Protein AF-A0A9D4C6H5-F1 (afdb_monomer_lite)

Secondary structure (DSSP, 8-state):
-----PPP---TTTTTPPB-HHHHHT--TT---TT---B----STTHHHHHHHHHHHS-STTHHHHHHHHHHHHHHTHHHHT-HHHHGGG-SS---HHHHHHTTSTTPPTT----HHHHHHH-

Organism: Dreissena polymorpha (NCBI:txid45954)

pLDDT: mean 80.06, std 12.93, range [31.58, 95.31]

Radius of gyration: 19.27 Å; chains: 1; bounding box: 39×39×51 Å

Structure (mmCIF, N/CA/C/O backbone):
data_AF-A0A9D4C6H5-F1
#
_entry.id   AF-A0A9D4C6H5-F1
#
loop_
_atom_site.group_PDB
_atom_site.id
_atom_site.type_symbol
_atom_site.label_atom_id
_atom_site.label_alt_id
_atom_site.label_comp_id
_atom_site.label_asym_id
_atom_site.label_entity_id
_atom_site.label_seq_id
_atom_site.pdbx_PDB_ins_code
_atom_site.Cartn_x
_atom_site.Cartn_y
_atom_site.Cartn_z
_atom_site.occupancy
_atom_site.B_iso_or_equiv
_atom_site.auth_seq_id
_atom_site.auth_comp_id
_atom_site.auth_asym_id
_atom_site.auth_atom_id
_atom_site.pdbx_PDB_model_num
ATOM 1 N N . MET A 1 1 ? -5.235 24.277 -0.408 1.00 34.41 1 MET A N 1
ATOM 2 C CA . MET A 1 1 ? -4.244 24.311 -1.506 1.00 34.41 1 MET A CA 1
ATOM 3 C C . MET A 1 1 ? -4.117 22.894 -2.052 1.00 34.41 1 MET A C 1
ATOM 5 O O . MET A 1 1 ? -3.433 22.079 -1.457 1.00 34.41 1 MET A O 1
ATOM 9 N N . THR A 1 2 ? -4.880 22.542 -3.086 1.00 31.58 2 THR A N 1
ATOM 10 C CA . THR A 1 2 ? -4.859 21.199 -3.687 1.00 31.58 2 THR A CA 1
ATOM 11 C C . THR A 1 2 ? -3.846 21.191 -4.823 1.00 31.58 2 THR A C 1
ATOM 13 O O . THR A 1 2 ? -4.102 21.711 -5.906 1.00 31.58 2 THR A O 1
ATOM 16 N N . CYS A 1 3 ? -2.664 20.636 -4.562 1.00 32.25 3 CYS A N 1
ATOM 17 C CA . CYS A 1 3 ? -1.673 20.399 -5.602 1.00 32.25 3 CYS A CA 1
ATOM 18 C C . CYS A 1 3 ? -2.167 19.218 -6.451 1.00 32.25 3 CYS A C 1
ATOM 20 O O . CYS A 1 3 ? -1.985 18.062 -6.081 1.00 32.25 3 CYS A O 1
ATOM 22 N N . ARG A 1 4 ? -2.875 19.496 -7.553 1.00 37.03 4 ARG A N 1
ATOM 23 C CA . ARG A 1 4 ? -3.201 18.483 -8.567 1.00 37.03 4 ARG A CA 1
ATOM 24 C C . ARG A 1 4 ? -1.966 18.266 -9.436 1.00 37.03 4 ARG A C 1
ATOM 26 O O . ARG A 1 4 ? -1.894 18.767 -10.553 1.00 37.03 4 ARG A O 1
ATOM 33 N N . VAL A 1 5 ? -0.981 17.563 -8.890 1.00 42.12 5 VAL A N 1
ATOM 34 C CA . VAL A 1 5 ? 0.087 16.979 -9.703 1.00 42.12 5 VAL A CA 1
ATOM 35 C C . VAL A 1 5 ? -0.565 15.808 -10.430 1.00 42.12 5 VAL A C 1
ATOM 37 O O . VAL A 1 5 ? -1.028 14.871 -9.780 1.00 42.12 5 VAL A O 1
ATOM 40 N N . LYS A 1 6 ? -0.703 15.894 -11.758 1.00 46.03 6 LYS A N 1
ATOM 41 C CA . LYS A 1 6 ? -0.958 14.683 -12.542 1.00 46.03 6 LYS A CA 1
ATOM 42 C C . LYS A 1 6 ? 0.245 13.769 -12.288 1.00 46.03 6 LYS A C 1
ATOM 44 O O . LYS A 1 6 ? 1.356 14.280 -12.422 1.00 46.03 6 LYS A O 1
ATOM 49 N N . PRO A 1 7 ? 0.066 12.506 -11.861 1.00 54.22 7 PRO A N 1
ATOM 50 C CA . PRO A 1 7 ? 1.190 11.581 -11.847 1.00 54.22 7 PRO A CA 1
ATOM 51 C C . PRO A 1 7 ? 1.791 11.582 -13.255 1.00 54.22 7 PRO A C 1
ATOM 53 O O . PRO A 1 7 ? 1.040 11.557 -14.234 1.00 54.22 7 PRO A O 1
ATOM 56 N N . ASP A 1 8 ? 3.112 11.733 -13.344 1.00 61.12 8 ASP A N 1
ATOM 57 C CA . ASP A 1 8 ? 3.818 11.644 -14.620 1.00 61.12 8 ASP A CA 1
ATOM 58 C C . ASP A 1 8 ? 3.444 10.306 -15.283 1.00 61.12 8 ASP A C 1
ATOM 60 O O . ASP A 1 8 ? 3.265 9.300 -14.589 1.00 61.12 8 ASP A O 1
ATOM 64 N N . GLU A 1 9 ? 3.266 10.290 -16.606 1.00 70.00 9 GLU A N 1
ATOM 65 C CA . GLU A 1 9 ? 3.006 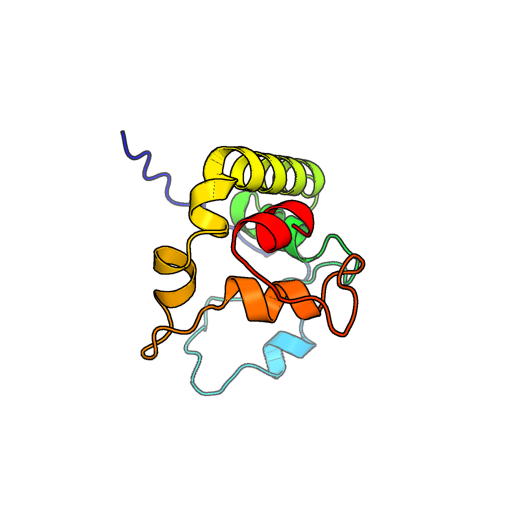9.041 -17.328 1.00 70.00 9 GLU A CA 1
ATOM 66 C C . GLU A 1 9 ? 4.194 8.094 -17.115 1.00 70.00 9 GLU A C 1
ATOM 68 O O . GLU A 1 9 ? 5.321 8.389 -17.509 1.00 70.00 9 GLU A O 1
ATOM 73 N N . ILE A 1 10 ? 3.951 6.966 -16.443 1.00 76.06 10 ILE A N 1
ATOM 74 C CA . ILE A 1 10 ? 4.973 5.946 -16.200 1.00 76.06 10 ILE A CA 1
ATOM 75 C C . ILE A 1 10 ? 4.976 4.991 -17.381 1.00 76.06 10 ILE A C 1
ATOM 77 O O . ILE A 1 10 ? 4.002 4.278 -17.626 1.00 76.06 10 ILE A O 1
ATOM 81 N N . SER A 1 11 ? 6.099 4.947 -18.087 1.00 80.44 11 SER A N 1
ATOM 82 C CA . SER A 1 11 ? 6.300 4.020 -19.189 1.00 80.44 11 SER A CA 1
ATOM 83 C C . SER A 1 11 ? 7.030 2.775 -18.691 1.00 80.44 11 SER A C 1
ATOM 85 O O . SER A 1 11 ? 8.191 2.847 -18.295 1.00 80.44 11 SER A O 1
ATOM 87 N N . VAL A 1 12 ? 6.419 1.603 -18.865 1.00 78.19 12 VAL A N 1
ATOM 88 C CA . VAL A 1 12 ? 7.052 0.297 -18.599 1.00 78.19 12 VAL A CA 1
ATOM 89 C C . VAL A 1 12 ? 8.430 0.177 -19.264 1.00 78.19 12 VAL A C 1
ATOM 91 O O . VAL A 1 12 ? 9.389 -0.249 -18.624 1.00 78.19 12 VAL A O 1
ATOM 94 N N . TYR A 1 13 ? 8.545 0.610 -20.525 1.00 79.25 13 TYR A N 1
ATOM 95 C CA . TYR A 1 13 ? 9.782 0.515 -21.303 1.00 79.25 13 TYR A CA 1
ATOM 96 C C . TYR A 1 13 ? 10.880 1.450 -20.773 1.00 79.25 13 TYR A C 1
ATOM 98 O O . TYR A 1 13 ? 11.952 0.992 -20.382 1.00 79.25 13 TYR A O 1
ATOM 106 N N . GLU A 1 14 ? 10.610 2.758 -20.724 1.00 81.69 14 GLU A N 1
ATOM 107 C CA . GLU A 1 14 ? 11.551 3.769 -20.214 1.00 81.69 14 GLU A CA 1
ATOM 108 C C . GLU A 1 14 ? 12.010 3.494 -18.776 1.00 81.69 14 GLU A C 1
ATOM 110 O O . GLU A 1 14 ? 13.194 3.628 -18.462 1.00 81.69 14 GLU A O 1
ATOM 115 N N . ASN A 1 15 ? 11.091 3.049 -17.916 1.00 83.62 15 ASN A N 1
ATOM 116 C CA . ASN A 1 15 ? 11.374 2.731 -16.522 1.00 83.62 15 ASN A CA 1
ATOM 117 C C . ASN A 1 15 ? 11.963 1.326 -16.316 1.00 83.62 15 ASN A C 1
ATOM 119 O O . ASN A 1 15 ? 12.314 0.988 -15.186 1.00 83.62 15 ASN A O 1
ATOM 123 N N . LYS A 1 16 ? 12.111 0.528 -17.384 1.00 85.75 16 LYS A N 1
ATOM 124 C CA . LYS A 1 16 ? 12.643 -0.846 -17.351 1.00 85.75 16 LYS A CA 1
ATOM 125 C C . LYS A 1 16 ? 11.913 -1.732 -16.337 1.00 85.75 16 LYS A C 1
ATOM 127 O O . LYS A 1 16 ? 12.540 -2.459 -15.568 1.00 85.75 16 LYS A O 1
ATOM 132 N N . LEU A 1 17 ? 10.591 -1.614 -16.309 1.00 87.19 17 LEU A N 1
ATOM 133 C CA . LEU A 1 17 ? 9.733 -2.407 -15.439 1.00 87.19 17 LEU A CA 1
ATOM 134 C C . LEU A 1 17 ? 9.469 -3.774 -16.076 1.00 87.19 17 LEU A C 1
ATOM 136 O O . LEU A 1 17 ? 9.331 -3.890 -17.294 1.00 87.19 17 LEU A O 1
ATOM 140 N N . GLU A 1 18 ? 9.402 -4.802 -15.240 1.00 89.62 18 GLU A N 1
ATOM 141 C CA . GLU A 1 18 ? 9.098 -6.170 -15.658 1.00 89.62 18 GLU A CA 1
ATOM 142 C C . GLU A 1 18 ? 7.578 -6.345 -15.705 1.00 89.62 18 GLU A C 1
ATOM 144 O O . GLU A 1 18 ? 6.882 -5.975 -14.761 1.00 89.62 18 GLU A O 1
ATOM 149 N N . ILE A 1 19 ? 7.058 -6.849 -16.826 1.00 88.94 19 ILE A N 1
ATOM 150 C CA . ILE A 1 19 ? 5.625 -7.116 -16.991 1.00 88.94 19 ILE A CA 1
ATOM 151 C C . ILE A 1 19 ? 5.318 -8.482 -16.383 1.00 88.94 19 ILE A C 1
ATOM 153 O O . ILE A 1 19 ? 5.965 -9.469 -16.734 1.00 88.94 19 ILE A O 1
ATOM 157 N N . ASP A 1 20 ? 4.290 -8.540 -15.542 1.00 88.69 20 ASP A N 1
ATOM 158 C CA . ASP A 1 20 ? 3.726 -9.799 -15.062 1.00 88.69 20 ASP A CA 1
ATOM 159 C C . ASP A 1 20 ? 2.850 -10.409 -16.168 1.00 88.69 20 ASP A C 1
ATOM 161 O O . ASP A 1 20 ? 1.684 -10.052 -16.356 1.00 88.69 20 ASP A O 1
ATOM 165 N N . PHE A 1 21 ? 3.446 -11.290 -16.972 1.00 87.25 21 PHE A N 1
ATOM 166 C CA . PHE A 1 21 ? 2.749 -11.905 -18.099 1.00 87.25 21 PHE A CA 1
ATOM 167 C C . PHE A 1 21 ? 1.620 -12.837 -17.659 1.00 87.25 21 PHE A C 1
ATOM 169 O O . PHE A 1 21 ? 0.595 -12.873 -18.339 1.00 87.25 21 PHE A O 1
ATOM 176 N N . ASP A 1 22 ? 1.770 -13.538 -16.535 1.00 87.56 22 ASP A N 1
ATOM 177 C CA . ASP A 1 22 ? 0.735 -14.438 -16.024 1.00 87.56 22 ASP A CA 1
ATOM 178 C C . ASP A 1 22 ? -0.523 -13.626 -15.677 1.00 87.56 22 ASP A C 1
ATOM 180 O O . ASP A 1 22 ? -1.610 -13.901 -16.191 1.00 87.56 22 ASP A O 1
ATOM 184 N N . ALA A 1 23 ? -0.361 -12.522 -14.938 1.00 86.31 23 ALA A N 1
ATOM 185 C CA . ALA A 1 23 ? -1.458 -11.603 -14.640 1.00 86.31 23 ALA A CA 1
ATOM 186 C C . ALA A 1 23 ? -2.020 -10.901 -15.891 1.00 86.31 23 ALA A C 1
ATOM 188 O O . ALA A 1 23 ? -3.213 -10.593 -15.950 1.00 86.31 23 ALA A O 1
ATOM 189 N N . PHE A 1 24 ? -1.186 -10.628 -16.900 1.00 85.75 24 PHE A N 1
ATOM 190 C CA . PHE A 1 24 ? -1.631 -10.005 -18.150 1.00 85.75 24 PHE A CA 1
ATOM 191 C C . PHE A 1 24 ? -2.564 -10.922 -18.953 1.00 85.75 24 PHE A C 1
ATOM 193 O O . PHE A 1 24 ? -3.543 -10.445 -19.538 1.00 85.75 24 PHE A O 1
ATOM 200 N N . PHE A 1 25 ? -2.280 -12.228 -18.981 1.00 84.06 25 PHE A N 1
ATOM 201 C CA . PHE A 1 25 ? -3.123 -13.213 -19.663 1.00 84.06 25 PHE A CA 1
ATOM 202 C C . PHE A 1 25 ? -4.391 -13.561 -18.874 1.00 84.06 25 PHE A C 1
ATOM 204 O O . PHE A 1 25 ? -5.423 -13.811 -19.496 1.00 84.06 25 PHE A O 1
ATOM 211 N N . ASP A 1 26 ? -4.350 -13.475 -17.543 1.00 85.75 26 ASP A N 1
ATOM 212 C CA . ASP A 1 26 ? -5.493 -13.721 -16.650 1.00 85.75 26 ASP A CA 1
ATOM 213 C C . ASP A 1 26 ? -6.401 -12.492 -16.440 1.00 85.75 26 ASP A C 1
ATOM 215 O O . ASP A 1 26 ? -7.216 -12.439 -15.512 1.00 85.75 26 ASP A O 1
ATOM 219 N N . LYS A 1 27 ? -6.295 -11.477 -17.306 1.00 79.25 27 LYS A N 1
ATOM 220 C CA . LYS A 1 27 ? -7.081 -10.250 -17.158 1.00 79.25 27 LYS A CA 1
ATOM 221 C C . LYS A 1 27 ? -8.600 -10.518 -17.230 1.00 79.25 27 LYS A C 1
ATOM 223 O O . LYS A 1 27 ? -9.059 -11.258 -18.109 1.00 79.25 27 LYS A O 1
ATOM 228 N N . PRO A 1 28 ? -9.413 -9.869 -16.375 1.00 82.56 28 PRO A N 1
ATOM 229 C CA . PRO A 1 28 ? -10.867 -9.957 -16.457 1.00 82.56 28 PRO A CA 1
ATOM 230 C C . PRO A 1 28 ? -11.388 -9.469 -17.814 1.00 82.56 28 PRO A C 1
ATOM 232 O O . PRO A 1 28 ? -10.909 -8.470 -18.356 1.00 82.56 28 PRO A O 1
ATOM 235 N N . SER A 1 29 ? -12.392 -10.152 -18.368 1.00 80.50 29 SER A N 1
ATOM 236 C CA . SER A 1 29 ? -12.958 -9.822 -19.687 1.00 80.50 29 SER A CA 1
ATOM 237 C C . SER A 1 29 ? -13.683 -8.473 -19.737 1.00 80.50 29 SER A C 1
ATOM 239 O O . SER A 1 29 ? -13.938 -7.953 -20.817 1.00 80.50 29 SER A O 1
ATOM 241 N N . ASP A 1 30 ? -14.055 -7.933 -18.579 1.00 81.56 30 ASP A N 1
ATOM 242 C CA . ASP A 1 30 ? -14.708 -6.638 -18.390 1.00 81.56 30 ASP A CA 1
ATOM 243 C C . ASP A 1 30 ? -13.715 -5.478 -18.200 1.00 81.56 30 ASP A C 1
ATOM 245 O O . ASP A 1 30 ? -14.133 -4.322 -18.119 1.00 81.56 30 ASP A O 1
ATOM 249 N N . LEU A 1 31 ? -12.407 -5.758 -18.166 1.00 75.31 31 LEU A N 1
ATOM 250 C CA . LEU A 1 31 ? -11.369 -4.739 -18.060 1.00 75.31 31 LEU A CA 1
ATOM 251 C C . LEU A 1 31 ? -10.926 -4.271 -19.459 1.00 75.31 31 LEU A C 1
ATOM 253 O O . LEU A 1 31 ? -10.134 -4.926 -20.143 1.00 75.31 31 LEU A O 1
ATOM 257 N N . ASP A 1 32 ? -11.423 -3.107 -19.885 1.00 68.31 32 ASP A N 1
ATOM 258 C CA . ASP A 1 32 ? -11.017 -2.465 -21.141 1.00 68.31 32 ASP A CA 1
ATOM 259 C C . ASP A 1 32 ? -9.708 -1.686 -20.936 1.00 68.31 32 ASP A C 1
ATOM 261 O O . ASP A 1 32 ? -9.691 -0.481 -20.689 1.00 68.31 32 ASP A O 1
ATOM 265 N N . SER A 1 33 ? -8.591 -2.415 -20.900 1.00 61.81 33 SER A N 1
ATOM 266 C CA . SER A 1 33 ? -7.289 -1.873 -20.505 1.00 61.81 33 SER A CA 1
ATOM 267 C C . SER A 1 33 ? -6.198 -2.135 -21.539 1.00 61.81 33 SER A C 1
ATOM 269 O O . SER A 1 33 ? -5.112 -2.606 -21.199 1.00 61.81 33 SER A O 1
ATOM 271 N N . SER A 1 34 ? -6.452 -1.823 -22.812 1.00 63.69 34 SER A N 1
ATOM 272 C CA . SER A 1 34 ? -5.444 -1.938 -23.883 1.00 63.69 34 SER A CA 1
ATOM 273 C C . SER A 1 34 ? -4.140 -1.168 -23.613 1.00 63.69 34 SER A C 1
ATOM 275 O O . SER A 1 34 ? -3.158 -1.375 -24.321 1.00 63.69 34 SER A O 1
ATOM 277 N N . GLU A 1 35 ? -4.119 -0.307 -22.593 1.00 68.06 35 GLU A N 1
ATOM 278 C CA . GLU A 1 35 ? -2.986 0.540 -22.212 1.00 68.06 35 GLU A CA 1
ATOM 279 C C . GLU A 1 35 ? -2.406 0.232 -20.817 1.00 68.06 35 GLU A C 1
ATOM 281 O O . GLU A 1 35 ? -1.387 0.814 -20.451 1.00 68.06 35 GLU A O 1
ATOM 286 N N . LEU A 1 36 ? -3.009 -0.672 -20.030 1.00 76.88 36 LEU A N 1
ATOM 287 C CA . LEU A 1 36 ? -2.485 -1.027 -18.704 1.00 76.88 36 LEU A CA 1
ATOM 288 C C . LEU A 1 36 ? -1.726 -2.348 -18.761 1.00 76.88 36 LEU A C 1
ATOM 290 O O . LEU A 1 36 ? -2.250 -3.367 -19.209 1.00 76.88 36 LEU A O 1
ATOM 294 N N . TYR A 1 37 ? -0.505 -2.322 -18.239 1.00 83.94 37 TYR A N 1
ATOM 295 C CA . TYR A 1 37 ? 0.362 -3.485 -18.131 1.00 83.94 37 TYR A CA 1
ATOM 296 C C . TYR A 1 37 ? 0.600 -3.778 -16.647 1.00 83.94 37 TYR A C 1
ATOM 298 O O . TYR A 1 37 ? 1.075 -2.887 -15.934 1.00 83.94 37 TYR A O 1
ATOM 306 N N . PRO A 1 38 ? 0.262 -4.982 -16.154 1.00 87.25 38 PRO A N 1
ATOM 307 C CA . PRO A 1 38 ? 0.602 -5.372 -14.796 1.00 87.25 38 PRO A CA 1
ATOM 308 C C . PRO A 1 38 ? 2.125 -5.461 -14.680 1.00 87.25 38 PRO A C 1
ATOM 310 O O . PRO A 1 38 ? 2.800 -6.006 -15.553 1.00 87.25 38 PRO A O 1
ATOM 313 N N . VAL A 1 39 ? 2.663 -4.875 -13.617 1.00 89.88 39 VAL A N 1
ATOM 314 C CA . VAL A 1 39 ? 4.103 -4.825 -13.359 1.00 89.88 39 VAL A CA 1
ATOM 315 C C . VAL A 1 39 ? 4.424 -5.737 -12.191 1.00 89.88 39 VAL A C 1
ATOM 317 O O . VAL A 1 39 ? 3.746 -5.692 -11.163 1.00 89.88 39 VAL A O 1
ATOM 320 N N . GLU A 1 40 ? 5.485 -6.519 -12.340 1.00 89.75 40 GLU A N 1
ATOM 321 C CA . GLU A 1 40 ? 5.964 -7.410 -11.300 1.00 89.75 40 GLU A CA 1
ATOM 322 C C . GLU A 1 40 ? 6.528 -6.615 -10.111 1.00 89.75 40 GLU A C 1
ATOM 324 O O . GLU A 1 40 ? 7.337 -5.685 -10.233 1.00 89.75 40 GLU A O 1
ATOM 329 N N . VAL A 1 41 ? 6.101 -7.010 -8.918 1.00 89.75 41 VAL A N 1
ATOM 330 C CA . VAL A 1 41 ? 6.620 -6.538 -7.635 1.00 89.75 41 VAL A CA 1
ATOM 331 C C . VAL A 1 41 ? 6.890 -7.744 -6.758 1.00 89.75 41 VAL A C 1
ATOM 333 O O . VAL A 1 41 ? 6.154 -8.727 -6.784 1.00 89.75 41 VAL A O 1
ATOM 336 N N . ASN A 1 42 ? 7.942 -7.654 -5.948 1.00 86.75 42 ASN A N 1
ATOM 337 C CA . ASN A 1 42 ? 8.308 -8.747 -5.063 1.00 86.75 42 ASN A CA 1
ATOM 338 C C . ASN A 1 42 ? 7.146 -9.053 -4.113 1.00 86.75 42 ASN A C 1
ATOM 340 O O . ASN A 1 42 ? 6.625 -8.157 -3.443 1.00 86.75 42 ASN A O 1
ATOM 344 N N . ALA A 1 43 ? 6.796 -10.332 -4.005 1.00 84.50 43 ALA A N 1
ATOM 345 C CA . ALA A 1 43 ? 5.872 -10.841 -2.999 1.00 84.50 43 ALA A CA 1
ATOM 346 C C . ALA A 1 43 ? 6.558 -10.949 -1.623 1.00 84.50 43 ALA A C 1
ATOM 348 O O . ALA A 1 43 ? 6.564 -11.999 -0.983 1.00 84.50 43 ALA A O 1
ATOM 349 N N . ASP A 1 44 ? 7.175 -9.855 -1.182 1.00 85.69 44 ASP A N 1
ATOM 350 C CA . ASP A 1 44 ? 7.685 -9.692 0.171 1.00 85.69 44 ASP A CA 1
ATOM 351 C C . ASP A 1 44 ? 6.721 -8.810 0.984 1.00 85.69 44 ASP A C 1
ATOM 353 O O . ASP A 1 44 ? 5.767 -8.230 0.457 1.00 85.69 44 ASP A O 1
ATOM 357 N N . GLY A 1 45 ? 6.934 -8.703 2.298 1.00 87.69 45 GLY A N 1
ATOM 358 C CA . GLY A 1 45 ? 6.107 -7.862 3.174 1.00 87.69 45 GLY A CA 1
ATOM 359 C C . GLY A 1 45 ? 6.106 -6.362 2.823 1.00 87.69 45 GLY A C 1
ATOM 360 O O . GLY A 1 45 ? 5.506 -5.578 3.559 1.00 87.69 45 GLY A O 1
ATOM 361 N N . ASN A 1 46 ? 6.774 -5.943 1.741 1.00 91.62 46 ASN A N 1
ATOM 362 C CA . ASN A 1 46 ? 6.774 -4.589 1.203 1.00 91.62 46 ASN A CA 1
ATOM 363 C C . ASN A 1 46 ? 6.060 -4.458 -0.151 1.00 91.62 46 ASN A C 1
ATOM 365 O O . ASN A 1 46 ? 6.107 -3.373 -0.732 1.00 91.62 46 ASN A O 1
ATOM 369 N N . CYS A 1 47 ? 5.350 -5.483 -0.631 1.00 92.44 47 CYS A N 1
ATOM 370 C CA . CYS A 1 47 ? 4.645 -5.444 -1.916 1.00 92.44 47 CYS A CA 1
ATOM 371 C C . CYS A 1 47 ? 3.758 -4.192 -2.086 1.00 92.44 47 CYS A C 1
ATOM 373 O O . CYS A 1 47 ? 3.846 -3.510 -3.105 1.00 92.44 47 CYS A O 1
ATOM 375 N N . LEU A 1 48 ? 2.980 -3.806 -1.065 1.00 92.50 48 LEU A N 1
ATOM 376 C CA . LEU A 1 48 ? 2.120 -2.617 -1.109 1.00 92.50 48 LEU A CA 1
ATOM 377 C C . LEU A 1 48 ? 2.931 -1.303 -1.226 1.00 92.50 48 LEU A C 1
ATOM 379 O O . LEU A 1 48 ? 2.679 -0.527 -2.155 1.00 92.50 48 LEU A O 1
ATOM 383 N N . PRO A 1 49 ? 3.922 -1.024 -0.355 1.00 94.69 49 PRO A N 1
ATOM 384 C CA . PRO A 1 49 ? 4.825 0.107 -0.556 1.00 94.69 49 PRO A CA 1
ATOM 385 C C . PRO A 1 49 ? 5.584 0.085 -1.893 1.00 94.69 49 PRO A C 1
ATOM 387 O O . PRO A 1 49 ? 5.799 1.148 -2.481 1.00 94.69 49 PRO A O 1
ATOM 390 N N . SER A 1 50 ? 5.966 -1.090 -2.399 1.00 93.81 50 SER A N 1
ATOM 391 C CA . SER A 1 50 ? 6.629 -1.238 -3.698 1.00 93.81 50 SER A CA 1
ATOM 392 C C . SER A 1 50 ? 5.705 -0.887 -4.859 1.00 93.81 50 SER A C 1
ATOM 394 O O . SER A 1 50 ? 6.117 -0.113 -5.722 1.00 93.81 50 SER A O 1
ATOM 396 N N . CYS A 1 51 ? 4.445 -1.334 -4.841 1.00 92.50 51 CYS A N 1
ATOM 397 C CA . CYS A 1 51 ? 3.424 -0.900 -5.798 1.00 92.50 51 CYS A CA 1
ATOM 398 C C . CYS A 1 51 ? 3.270 0.620 -5.788 1.00 92.50 51 CYS A C 1
ATOM 400 O O . CYS A 1 51 ? 3.296 1.252 -6.839 1.00 92.50 51 CYS A O 1
ATOM 402 N N . GLY A 1 52 ? 3.167 1.228 -4.601 1.00 91.50 52 GLY A N 1
ATOM 403 C CA . GLY A 1 52 ? 3.067 2.683 -4.471 1.00 91.50 52 GLY A CA 1
ATOM 404 C C . GLY A 1 52 ? 4.301 3.416 -5.007 1.00 91.50 52 GLY A C 1
ATOM 405 O O . GLY A 1 52 ? 4.183 4.485 -5.599 1.00 91.50 52 GLY A O 1
ATOM 406 N N . SER A 1 53 ? 5.489 2.833 -4.838 1.00 92.31 53 SER A N 1
ATOM 407 C CA . SER A 1 53 ? 6.741 3.377 -5.365 1.00 92.31 53 SER A CA 1
ATOM 408 C C . SER A 1 53 ? 6.782 3.329 -6.893 1.00 92.31 53 SER A C 1
ATOM 410 O O . SER A 1 53 ? 7.114 4.332 -7.526 1.00 92.31 53 SER A O 1
ATOM 412 N N . VAL A 1 54 ? 6.399 2.193 -7.484 1.00 91.44 54 VAL A N 1
ATOM 413 C CA . VAL A 1 54 ? 6.288 2.037 -8.939 1.00 91.44 54 VAL A CA 1
ATOM 414 C C . VAL A 1 54 ? 5.241 2.997 -9.487 1.00 91.44 54 VAL A C 1
ATOM 416 O O . VAL A 1 54 ? 5.554 3.756 -10.391 1.00 91.44 54 VAL A O 1
ATOM 419 N N . PHE A 1 55 ? 4.052 3.054 -8.890 1.00 88.62 55 PHE A N 1
ATOM 420 C CA . PHE A 1 55 ? 2.959 3.922 -9.328 1.00 88.62 55 PHE A CA 1
ATOM 421 C C . PHE A 1 55 ? 3.265 5.423 -9.212 1.00 88.62 55 PHE A C 1
ATOM 423 O O . PHE A 1 55 ? 2.756 6.217 -9.993 1.00 88.62 55 PHE A O 1
ATOM 430 N N . ALA A 1 56 ? 4.063 5.844 -8.230 1.00 88.69 56 ALA A N 1
ATOM 431 C CA . ALA A 1 56 ? 4.366 7.261 -8.033 1.00 88.69 56 ALA A CA 1
ATOM 432 C C . ALA A 1 56 ? 5.643 7.725 -8.748 1.00 88.69 56 ALA A C 1
ATOM 434 O O . ALA A 1 56 ? 5.794 8.920 -8.998 1.00 88.69 56 ALA A O 1
ATOM 435 N N . PHE A 1 57 ? 6.595 6.821 -8.996 1.00 89.50 57 PHE A N 1
ATOM 436 C CA . PHE A 1 57 ? 7.946 7.186 -9.437 1.00 89.50 57 PHE A CA 1
ATOM 437 C C . PHE A 1 57 ? 8.509 6.307 -10.558 1.00 89.50 57 PHE A C 1
ATOM 439 O O . PHE A 1 57 ? 9.655 6.511 -10.953 1.00 89.50 57 PHE A O 1
ATOM 446 N N . GLY A 1 58 ? 7.773 5.295 -11.020 1.00 89.00 58 GLY A N 1
ATOM 447 C CA . GLY A 1 58 ? 8.258 4.326 -12.002 1.00 89.00 58 GLY A CA 1
ATOM 448 C C . GLY A 1 58 ? 9.482 3.535 -11.529 1.00 89.00 58 GLY A C 1
ATOM 449 O O . GLY A 1 58 ? 10.303 3.126 -12.339 1.00 89.00 58 GLY A O 1
ATOM 450 N N . THR A 1 59 ? 9.674 3.363 -10.217 1.00 89.50 59 THR A N 1
ATOM 451 C CA . THR A 1 59 ? 10.813 2.613 -9.660 1.00 89.50 59 THR A CA 1
ATOM 452 C C . THR A 1 59 ? 10.461 1.968 -8.325 1.00 89.50 59 THR A C 1
ATOM 454 O O . THR A 1 59 ? 9.676 2.519 -7.556 1.00 89.50 59 THR A O 1
ATOM 457 N N . ARG A 1 60 ? 11.081 0.826 -8.006 1.00 88.62 60 ARG A N 1
ATOM 458 C CA . ARG A 1 60 ? 10.966 0.139 -6.705 1.00 88.62 60 ARG A CA 1
ATOM 459 C C . ARG A 1 60 ? 11.907 0.711 -5.633 1.00 88.62 60 ARG A C 1
ATOM 461 O 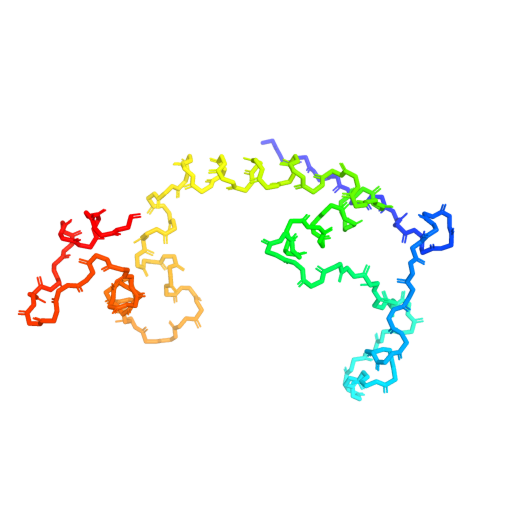O . ARG A 1 60 ? 11.707 0.462 -4.446 1.00 88.62 60 ARG A O 1
ATOM 468 N N . GLU A 1 61 ? 12.889 1.533 -6.007 1.00 92.19 61 GLU A N 1
ATOM 469 C CA . GLU A 1 61 ? 13.932 2.044 -5.096 1.00 92.19 61 GLU A CA 1
ATOM 470 C C . GLU A 1 61 ? 13.403 2.951 -3.970 1.00 92.19 61 GLU A C 1
ATOM 472 O O . GLU A 1 61 ? 14.110 3.243 -3.008 1.00 92.19 61 GLU A O 1
ATOM 477 N N . ARG A 1 62 ? 12.151 3.416 -4.066 1.00 92.75 62 ARG A N 1
ATOM 478 C CA . ARG A 1 62 ? 11.527 4.312 -3.079 1.00 92.75 62 ARG A CA 1
ATOM 479 C C . ARG A 1 62 ? 10.517 3.603 -2.179 1.00 92.75 62 ARG A C 1
ATOM 481 O O . ARG A 1 62 ? 9.801 4.284 -1.445 1.00 92.75 62 ARG A O 1
ATOM 488 N N . THR A 1 63 ? 10.510 2.270 -2.173 1.00 94.06 63 THR A N 1
ATOM 489 C CA . THR A 1 63 ? 9.655 1.422 -1.323 1.00 94.06 63 THR A CA 1
ATOM 490 C C . THR A 1 63 ? 9.697 1.859 0.147 1.00 94.06 63 THR A C 1
ATOM 492 O O . THR A 1 63 ? 8.660 2.190 0.720 1.00 94.06 63 THR A O 1
ATOM 495 N N . GLU A 1 64 ? 10.889 1.995 0.738 1.00 94.88 64 GLU A N 1
ATOM 496 C CA . GLU A 1 64 ? 11.047 2.414 2.144 1.00 94.88 64 GLU A CA 1
ATOM 497 C C . GLU A 1 64 ? 10.523 3.831 2.413 1.00 94.88 64 GLU A C 1
ATOM 499 O O . GLU A 1 64 ? 9.916 4.122 3.448 1.00 94.88 64 GLU A O 1
ATOM 504 N N . LYS A 1 65 ? 10.699 4.739 1.448 1.00 94.19 65 LYS A N 1
ATOM 505 C CA . LYS A 1 65 ? 10.187 6.109 1.549 1.00 94.19 65 LYS A CA 1
ATOM 506 C C . LYS A 1 65 ? 8.661 6.137 1.509 1.00 94.19 65 LYS A C 1
ATOM 508 O O . LYS A 1 65 ? 8.056 6.905 2.257 1.00 94.19 65 LYS A O 1
ATOM 513 N N . ILE A 1 66 ? 8.043 5.327 0.649 1.00 95.31 66 ILE A N 1
ATOM 514 C CA . ILE A 1 66 ? 6.587 5.163 0.608 1.00 95.31 66 ILE A CA 1
ATOM 515 C C . ILE A 1 66 ? 6.094 4.556 1.920 1.00 95.31 66 ILE A C 1
ATOM 517 O O . ILE A 1 66 ? 5.206 5.135 2.539 1.00 95.31 66 ILE A O 1
ATOM 521 N N . ARG A 1 67 ? 6.723 3.479 2.405 1.00 95.19 67 ARG A N 1
ATOM 522 C CA . ARG A 1 67 ? 6.398 2.849 3.693 1.00 95.19 67 ARG A CA 1
ATOM 523 C C . ARG A 1 67 ? 6.426 3.861 4.841 1.00 95.19 67 ARG A C 1
ATOM 525 O O . ARG A 1 67 ? 5.474 3.954 5.609 1.00 95.19 67 ARG A O 1
ATOM 532 N N . THR A 1 68 ? 7.474 4.679 4.907 1.00 94.94 68 THR A N 1
ATOM 533 C CA . THR A 1 68 ? 7.620 5.726 5.931 1.00 94.94 68 THR A CA 1
ATOM 534 C C . THR A 1 68 ? 6.497 6.762 5.848 1.00 94.94 68 THR A C 1
ATOM 536 O O . THR A 1 68 ? 5.965 7.190 6.868 1.00 94.94 68 THR A O 1
ATOM 539 N N . ARG A 1 69 ? 6.106 7.165 4.633 1.00 94.50 69 ARG A N 1
ATOM 540 C CA . ARG A 1 69 ? 5.002 8.111 4.418 1.00 94.50 69 ARG A CA 1
ATOM 541 C C . ARG A 1 69 ? 3.644 7.523 4.779 1.00 94.50 69 ARG A C 1
ATOM 543 O O . ARG A 1 69 ? 2.845 8.246 5.356 1.00 94.50 69 ARG A O 1
ATOM 550 N N . ILE A 1 70 ? 3.412 6.244 4.486 1.00 93.00 70 ILE A N 1
ATOM 551 C CA . ILE A 1 70 ? 2.202 5.526 4.905 1.00 93.00 70 ILE A CA 1
ATOM 552 C C . ILE A 1 70 ? 2.108 5.528 6.431 1.00 93.00 70 ILE A C 1
ATOM 554 O O . ILE A 1 70 ? 1.092 5.941 6.972 1.00 93.00 70 ILE A O 1
ATOM 558 N N . MET A 1 71 ? 3.180 5.149 7.132 1.00 92.56 71 MET A N 1
ATOM 559 C CA . MET A 1 71 ? 3.183 5.136 8.600 1.00 92.56 71 MET A CA 1
ATOM 560 C C . MET A 1 71 ? 2.955 6.527 9.192 1.00 92.56 71 MET A C 1
ATOM 562 O O . MET A 1 71 ? 2.183 6.682 10.133 1.00 92.56 71 MET A O 1
ATOM 566 N N . LYS A 1 72 ? 3.585 7.553 8.609 1.00 94.19 72 LYS A N 1
ATOM 567 C CA . LYS A 1 72 ? 3.373 8.941 9.019 1.00 94.19 72 LYS A CA 1
ATOM 568 C C . LYS A 1 72 ? 1.911 9.371 8.842 1.00 94.19 72 LYS A C 1
ATOM 570 O O . LYS A 1 72 ? 1.340 9.927 9.769 1.00 94.19 72 LYS A O 1
ATOM 575 N N . GLU A 1 73 ? 1.314 9.088 7.687 1.00 93.94 73 GLU A N 1
ATOM 576 C CA . GLU A 1 73 ? -0.091 9.401 7.392 1.00 93.94 73 GLU A CA 1
ATOM 577 C C . GLU A 1 73 ? -1.047 8.691 8.358 1.00 93.94 73 GLU A C 1
ATOM 579 O O . GLU A 1 73 ? -1.975 9.317 8.869 1.00 93.94 73 GLU A O 1
ATOM 584 N N . LEU A 1 74 ? -0.811 7.403 8.630 1.00 88.69 74 LEU A N 1
ATOM 585 C CA . LEU A 1 74 ? -1.616 6.618 9.568 1.00 88.69 74 LEU A CA 1
ATOM 586 C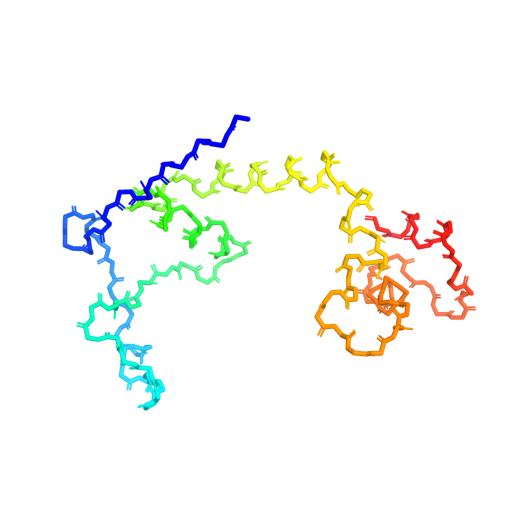 C . LEU A 1 74 ? -1.545 7.192 10.984 1.00 88.69 74 LEU A C 1
ATOM 588 O O . LEU A 1 74 ? -2.576 7.304 11.637 1.00 88.69 74 LEU A O 1
ATOM 592 N N . HIS A 1 75 ? -0.357 7.601 11.430 1.00 88.25 75 HIS A N 1
ATOM 593 C CA . HIS A 1 75 ? -0.170 8.202 12.748 1.00 88.25 75 HIS A CA 1
ATOM 594 C C . HIS A 1 75 ? -0.803 9.598 12.851 1.00 88.25 75 HIS A C 1
ATOM 596 O O . HIS A 1 75 ? -1.533 9.884 13.793 1.00 88.25 75 HIS A O 1
ATOM 602 N N . GLU A 1 76 ? -0.572 10.473 11.869 1.00 92.44 76 GLU A N 1
ATOM 603 C CA . GLU A 1 76 ? -1.101 11.845 11.886 1.00 92.44 76 GLU A CA 1
ATOM 604 C C . GLU A 1 76 ? -2.632 11.898 11.733 1.00 92.44 76 GLU A C 1
ATOM 606 O O . GLU A 1 76 ? -3.257 12.876 12.142 1.00 92.44 76 GLU A O 1
ATOM 611 N N . ASN A 1 77 ? -3.247 10.847 11.180 1.00 90.88 77 ASN A N 1
ATOM 612 C CA . ASN A 1 77 ? -4.686 10.775 10.918 1.00 90.88 77 ASN A CA 1
ATOM 613 C C . ASN A 1 77 ? -5.365 9.587 11.617 1.00 90.88 77 ASN A C 1
ATOM 615 O O . ASN A 1 77 ? -6.439 9.154 11.192 1.00 90.88 77 ASN A O 1
ATOM 619 N N . GLU A 1 78 ? -4.772 9.068 12.692 1.00 84.44 78 GLU A N 1
ATOM 620 C CA . GLU A 1 78 ? -5.234 7.875 13.413 1.00 84.44 78 GLU A CA 1
ATOM 621 C C . GLU A 1 78 ? -6.729 7.947 13.768 1.00 84.44 78 GLU A C 1
ATOM 623 O O . GLU A 1 78 ? -7.494 7.026 13.482 1.00 84.44 78 GLU A O 1
ATOM 628 N N . GLY A 1 79 ? -7.186 9.092 14.288 1.00 83.44 79 GLY A N 1
ATOM 629 C CA . GLY A 1 79 ? -8.591 9.300 14.651 1.00 83.44 79 GLY A CA 1
ATOM 630 C C . GLY A 1 79 ? -9.568 9.142 13.479 1.00 83.44 79 GLY A C 1
ATOM 631 O O . GLY A 1 79 ? -10.709 8.732 13.682 1.00 83.44 79 GLY A O 1
ATOM 632 N N . THR A 1 80 ? -9.125 9.413 12.248 1.00 84.75 80 THR A N 1
ATOM 633 C CA . THR A 1 80 ? -9.911 9.183 11.028 1.00 84.75 80 THR A CA 1
ATOM 634 C C . THR A 1 80 ? -9.966 7.695 10.697 1.00 84.75 80 THR A C 1
ATOM 636 O O . THR A 1 80 ? -11.047 7.170 10.438 1.00 84.75 80 THR A O 1
ATOM 639 N N . TYR A 1 81 ? -8.824 7.002 10.739 1.00 79.12 81 TYR A N 1
ATOM 640 C CA . TYR A 1 81 ? -8.736 5.576 10.405 1.00 79.12 81 TYR A CA 1
ATOM 641 C C . TYR A 1 81 ? -9.417 4.670 11.443 1.00 79.12 81 TYR A C 1
ATOM 643 O O . TYR A 1 81 ? -9.951 3.625 11.078 1.00 79.12 81 TYR A O 1
ATOM 651 N N . LEU A 1 82 ? -9.483 5.095 12.707 1.00 76.81 82 LEU A N 1
ATOM 652 C CA . LEU A 1 82 ? -10.214 4.400 13.774 1.00 76.81 82 LEU A CA 1
ATOM 653 C C . LEU A 1 82 ? -11.680 4.855 13.911 1.00 76.81 82 LEU A C 1
ATOM 655 O O . LEU A 1 82 ? -12.449 4.286 14.694 1.00 76.81 82 LEU A O 1
ATOM 659 N N . SER A 1 83 ? -12.114 5.867 13.153 1.00 81.81 83 SER A N 1
ATOM 660 C CA . SER A 1 83 ? -13.491 6.357 13.211 1.00 81.81 83 SER A CA 1
ATOM 661 C C . SER A 1 83 ? -14.453 5.416 12.493 1.00 81.81 83 SER A C 1
ATOM 663 O O . SER A 1 83 ? -14.324 5.121 11.304 1.00 81.81 83 SER A O 1
ATOM 665 N N . ASN A 1 84 ? -15.514 5.015 13.194 1.00 76.44 84 ASN A N 1
ATOM 666 C CA . ASN A 1 84 ? -16.569 4.192 12.605 1.00 76.44 84 ASN A CA 1
ATOM 667 C C . ASN A 1 84 ? -17.355 4.924 11.519 1.00 76.44 84 ASN A C 1
ATOM 669 O O . ASN A 1 84 ? -17.936 4.266 10.663 1.00 76.44 84 ASN A O 1
ATOM 673 N N . GLU A 1 85 ? -17.374 6.257 11.521 1.00 82.19 85 GLU A N 1
ATOM 674 C CA . GLU A 1 85 ? -17.967 7.013 10.419 1.00 82.19 85 GLU A CA 1
ATOM 675 C C . GLU A 1 85 ? -17.203 6.743 9.118 1.00 82.19 85 GLU A C 1
ATOM 677 O O . GLU A 1 85 ? -17.807 6.406 8.100 1.00 82.19 85 GLU A O 1
ATOM 682 N N . PHE A 1 86 ? -15.870 6.823 9.163 1.00 79.19 86 PHE A N 1
ATOM 683 C CA . PHE A 1 86 ? -15.018 6.607 7.997 1.00 79.19 86 PHE A CA 1
ATOM 684 C C . PHE A 1 86 ? -14.959 5.134 7.595 1.00 79.19 86 PHE A C 1
ATOM 686 O O . PHE A 1 86 ? -15.108 4.834 6.411 1.00 79.19 86 PHE A O 1
ATOM 693 N N . LEU A 1 87 ? -14.844 4.216 8.561 1.00 77.12 87 LEU A N 1
ATOM 694 C CA . LEU A 1 87 ? -14.861 2.773 8.297 1.00 77.12 87 LEU A CA 1
ATOM 695 C C . LEU A 1 87 ? -16.174 2.319 7.634 1.00 77.12 87 LEU A C 1
ATOM 697 O O . LEU A 1 87 ? -16.161 1.426 6.790 1.00 77.12 87 LEU A O 1
ATOM 701 N N . ASN A 1 88 ? -17.307 2.952 7.958 1.00 79.62 88 ASN A N 1
ATOM 702 C CA . ASN A 1 88 ? -18.604 2.606 7.371 1.00 79.62 88 ASN A CA 1
ATOM 703 C C . ASN A 1 88 ? -18.899 3.302 6.033 1.00 79.62 88 ASN A C 1
ATOM 705 O O . ASN A 1 88 ? -19.951 3.038 5.457 1.00 79.62 88 ASN A O 1
ATOM 709 N N . ARG A 1 89 ? -18.008 4.138 5.476 1.00 78.50 89 ARG A N 1
ATOM 710 C CA . ARG A 1 89 ? -18.282 4.831 4.196 1.00 78.50 89 ARG A CA 1
ATOM 711 C C . ARG A 1 89 ? -18.546 3.885 3.020 1.00 78.50 89 ARG A C 1
ATOM 713 O O . ARG A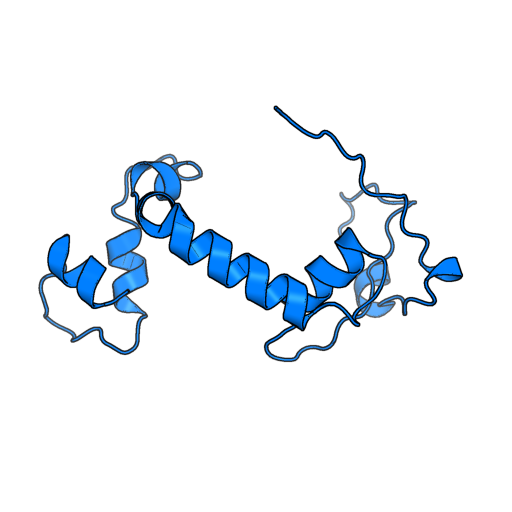 1 89 ? -19.231 4.275 2.081 1.00 78.50 89 ARG A O 1
ATOM 720 N N . GLY A 1 90 ? -18.034 2.655 3.080 1.00 71.31 90 GLY A N 1
ATOM 721 C CA . GLY A 1 90 ? -18.300 1.599 2.098 1.00 71.31 90 GLY A CA 1
ATOM 722 C C . GLY A 1 90 ? -19.391 0.601 2.503 1.00 71.31 90 GLY A C 1
ATOM 723 O O . GLY A 1 90 ? -19.638 -0.347 1.763 1.00 71.31 90 GLY A O 1
ATOM 724 N N . CYS A 1 91 ? -20.028 0.763 3.669 1.00 69.62 91 CYS A N 1
ATOM 725 C CA . CYS A 1 91 ? -20.982 -0.202 4.208 1.00 69.62 91 CYS A CA 1
ATOM 726 C C . CYS A 1 91 ? -22.358 0.436 4.417 1.00 69.62 91 CYS A C 1
ATOM 728 O O . CYS A 1 91 ? -22.520 1.395 5.165 1.00 69.62 91 CYS A O 1
ATOM 730 N N . SER A 1 92 ? -23.386 -0.143 3.799 1.00 68.69 92 SER A N 1
ATOM 731 C CA . SER A 1 92 ? -24.781 0.284 3.961 1.00 68.69 92 SER A CA 1
ATOM 732 C C . SER A 1 92 ? -25.359 -0.027 5.349 1.00 68.69 92 SER A C 1
ATOM 734 O O . SER A 1 92 ? -26.380 0.540 5.730 1.00 68.69 92 SER A O 1
ATOM 736 N N . SER A 1 93 ? -24.705 -0.893 6.131 1.00 68.44 93 SER A N 1
ATOM 737 C CA . SER A 1 93 ? -25.051 -1.165 7.529 1.00 68.44 93 SER A CA 1
ATOM 738 C C . SER A 1 93 ? -24.064 -0.477 8.470 1.00 68.44 93 SER A C 1
ATOM 740 O O . SER A 1 93 ? -22.865 -0.712 8.348 1.00 68.44 93 SER A O 1
ATOM 742 N N . GLN A 1 94 ? -24.552 0.300 9.444 1.00 64.50 94 GLN A N 1
ATOM 743 C CA . GLN A 1 94 ? -23.730 0.893 10.508 1.00 64.50 94 GLN A CA 1
ATOM 744 C C . GLN A 1 94 ? -23.225 -0.19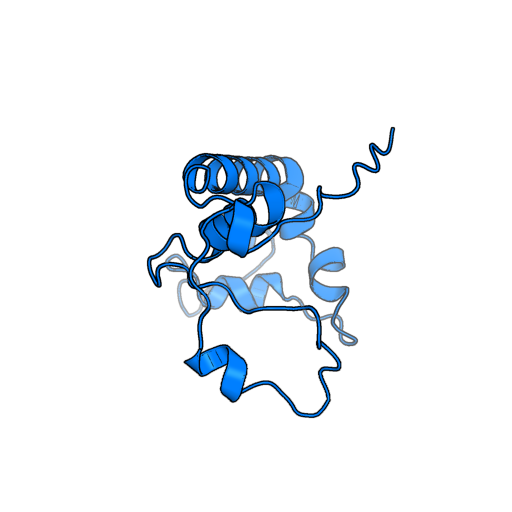0 11.471 1.00 64.50 94 GLN A C 1
ATOM 746 O O . GLN A 1 94 ? -23.774 -0.399 12.554 1.00 64.50 94 GLN A O 1
ATOM 751 N N . LYS A 1 95 ? -22.191 -0.926 11.063 1.00 69.62 95 LYS A N 1
ATOM 752 C CA . LYS A 1 95 ? -21.521 -1.904 11.919 1.00 69.62 95 LYS A CA 1
ATOM 753 C C . LYS A 1 95 ? -20.389 -1.222 12.667 1.00 69.62 95 LYS A C 1
ATOM 755 O O . LYS A 1 95 ? -19.717 -0.329 12.158 1.00 69.62 95 LYS A O 1
ATOM 760 N N . TYR A 1 96 ? -20.153 -1.670 13.892 1.00 72.44 96 TYR A N 1
ATOM 761 C CA . TYR A 1 96 ? -19.001 -1.234 14.668 1.00 72.44 96 TYR A CA 1
ATOM 762 C C . TYR A 1 96 ? -17.763 -2.007 14.182 1.00 72.44 96 TYR A C 1
ATOM 764 O O . TYR A 1 96 ? -17.388 -3.037 14.746 1.00 72.44 96 TYR A O 1
ATOM 772 N N . LEU A 1 97 ? -17.218 -1.594 13.034 1.00 75.94 97 LEU A N 1
ATOM 773 C CA . LEU A 1 97 ? -16.189 -2.333 12.292 1.00 75.94 97 LEU A CA 1
ATOM 774 C C . LEU A 1 97 ? -14.865 -2.395 13.052 1.00 75.94 97 LEU A C 1
ATOM 776 O O . LEU A 1 97 ? -14.236 -3.449 13.066 1.00 75.94 97 LEU A O 1
ATOM 780 N N . ALA A 1 98 ? -14.502 -1.328 13.769 1.00 74.69 98 ALA A N 1
ATOM 781 C CA . ALA A 1 98 ? -13.301 -1.303 14.606 1.00 74.69 98 ALA A CA 1
ATOM 782 C C . ALA A 1 98 ? -13.275 -2.472 15.610 1.00 74.69 98 ALA A C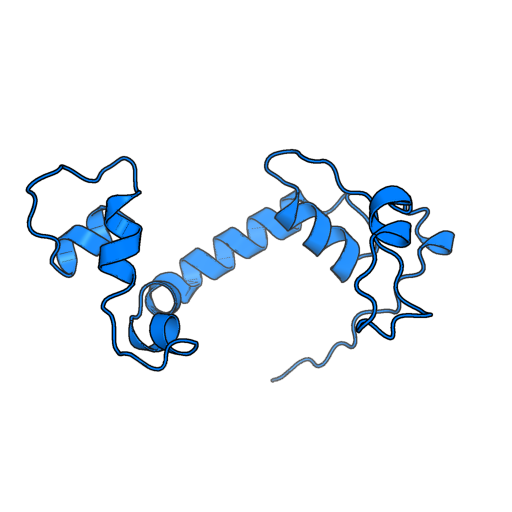 1
ATOM 784 O O . ALA A 1 98 ? -12.262 -3.145 15.761 1.00 74.69 98 ALA A O 1
ATOM 785 N N . LYS A 1 99 ? -14.427 -2.804 16.211 1.00 76.69 99 LYS A N 1
ATOM 786 C CA . LYS A 1 99 ? -14.565 -3.964 17.106 1.00 76.69 99 LYS A CA 1
ATOM 787 C C . LYS A 1 99 ? -14.351 -5.299 16.404 1.00 76.69 99 LYS A C 1
ATOM 789 O O . LYS A 1 99 ? -13.824 -6.215 17.020 1.00 76.69 99 LYS A O 1
ATOM 794 N N . HIS A 1 100 ? -14.787 -5.432 15.155 1.00 77.12 100 HIS A N 1
ATOM 795 C CA . HIS A 1 100 ? -14.586 -6.672 14.406 1.00 77.12 100 HIS A CA 1
ATOM 796 C C . HIS A 1 100 ? -13.111 -6.847 14.050 1.00 77.12 100 HIS A C 1
ATOM 798 O O . HIS A 1 100 ? -12.592 -7.945 14.185 1.00 77.12 100 HIS A O 1
ATOM 804 N N . TYR A 1 101 ? -12.428 -5.768 13.661 1.00 78.00 101 TYR A N 1
ATOM 805 C CA . TYR A 1 101 ? -10.992 -5.807 13.391 1.00 78.00 101 TYR A CA 1
ATOM 806 C C . TYR A 1 101 ? -10.168 -6.094 14.647 1.00 78.00 101 TYR A C 1
ATOM 808 O O . TYR A 1 101 ? -9.267 -6.925 14.588 1.00 78.00 101 TYR A O 1
ATOM 816 N N . ALA A 1 102 ? -10.529 -5.496 15.786 1.00 80.81 102 ALA A N 1
ATOM 817 C CA . ALA A 1 102 ? -9.831 -5.711 17.051 1.00 80.81 102 ALA A CA 1
ATOM 818 C C . ALA A 1 102 ? -9.757 -7.194 17.456 1.00 80.81 102 ALA A C 1
ATOM 820 O O . ALA A 1 102 ? -8.773 -7.604 18.053 1.00 80.81 102 ALA A O 1
ATOM 821 N N . GLN A 1 103 ? -10.743 -8.021 17.084 1.00 79.94 103 GLN A N 1
ATOM 822 C CA . GLN A 1 103 ? -10.759 -9.460 17.394 1.00 79.94 103 GLN A CA 1
ATOM 823 C C . GLN A 1 103 ? -9.657 -10.274 16.699 1.00 79.94 103 GLN A C 1
ATOM 825 O O . GLN A 1 103 ? -9.390 -11.399 17.114 1.00 79.94 103 GLN A O 1
ATOM 830 N N . TYR A 1 104 ? -9.045 -9.736 15.643 1.00 79.44 104 TYR A N 1
ATOM 831 C CA . TYR A 1 104 ? -7.984 -10.400 14.880 1.00 79.44 104 TYR A CA 1
ATOM 832 C C . TYR A 1 104 ? -6.583 -9.878 15.226 1.00 79.44 104 TYR A C 1
ATOM 834 O O . TYR A 1 104 ? -5.610 -10.302 14.605 1.00 79.44 104 TYR A O 1
ATOM 842 N N . LEU A 1 105 ? -6.474 -8.955 16.185 1.00 79.75 105 LEU A N 1
ATOM 843 C CA . LEU A 1 105 ? -5.199 -8.416 16.649 1.00 79.75 105 LEU A CA 1
ATOM 844 C C . LEU A 1 105 ? -4.619 -9.285 17.770 1.00 79.75 105 LEU A C 1
ATOM 846 O O . LEU A 1 105 ? -5.350 -9.900 18.545 1.00 79.75 105 LEU A O 1
ATOM 850 N N . GLU A 1 106 ? -3.290 -9.324 17.859 1.00 79.19 106 GLU A N 1
ATOM 851 C CA . GLU A 1 106 ? -2.551 -10.210 18.771 1.00 79.19 106 GLU A CA 1
ATOM 852 C C . GLU A 1 106 ? -2.902 -9.978 20.251 1.00 79.19 106 GLU A C 1
ATOM 854 O O . GLU A 1 106 ? -2.913 -10.915 21.046 1.00 79.19 106 GLU A O 1
ATOM 859 N N . PHE A 1 107 ? -3.260 -8.744 20.612 1.00 79.62 107 PHE A N 1
ATOM 860 C CA . PHE A 1 107 ? -3.587 -8.350 21.984 1.00 79.62 107 PHE A CA 1
ATOM 861 C C . PHE A 1 107 ? -5.051 -8.602 22.378 1.00 79.62 107 PHE A C 1
ATOM 863 O O . PHE A 1 107 ? -5.456 -8.291 23.499 1.00 79.62 107 PHE A O 1
ATOM 870 N N . PHE A 1 108 ? -5.867 -9.177 21.489 1.00 81.56 108 PHE A N 1
ATOM 871 C CA . PHE A 1 108 ? -7.245 -9.520 21.818 1.00 81.56 108 PHE A CA 1
ATOM 872 C C . PHE A 1 108 ? -7.328 -10.734 22.748 1.00 81.56 108 PHE A C 1
ATOM 874 O O . PHE A 1 108 ? -6.869 -11.829 22.425 1.00 81.56 108 PHE A O 1
ATOM 881 N N . ILE A 1 109 ? -8.007 -10.565 23.885 1.00 79.38 109 ILE A N 1
ATOM 882 C CA . ILE A 1 109 ? -8.284 -11.648 24.833 1.00 79.38 109 ILE A CA 1
ATOM 883 C C . ILE A 1 109 ? -9.728 -12.142 24.633 1.00 79.38 109 ILE A C 1
ATOM 885 O O . ILE A 1 109 ? -10.674 -11.379 24.868 1.00 79.38 109 ILE A O 1
ATOM 889 N N . PRO A 1 110 ? -9.945 -13.416 24.245 1.00 79.38 110 PRO A N 1
ATOM 890 C CA . PRO A 1 110 ? -11.284 -13.984 24.123 1.00 79.38 110 PRO A CA 1
ATOM 891 C C . PRO A 1 110 ? -12.088 -13.850 25.423 1.00 79.38 110 PRO A C 1
ATOM 893 O O . PRO A 1 110 ? -11.611 -14.186 26.504 1.00 79.38 110 PRO A O 1
ATOM 896 N N . GLY A 1 111 ? -13.330 -13.370 25.316 1.00 76.50 111 GLY A N 1
ATOM 897 C CA . GLY A 1 111 ? -14.204 -13.110 26.468 1.00 76.50 111 GLY A CA 1
ATOM 898 C C . GLY A 1 111 ? -14.108 -11.690 27.035 1.00 76.50 111 GLY A C 1
ATOM 899 O O . GLY A 1 111 ? -14.937 -11.321 27.865 1.00 76.50 111 GLY A O 1
ATOM 900 N N . MET A 1 112 ? -13.170 -10.868 26.557 1.00 79.31 112 MET A N 1
ATOM 901 C CA . MET A 1 112 ? -13.110 -9.446 26.885 1.00 79.31 112 MET A CA 1
ATOM 902 C C . MET A 1 112 ? -14.235 -8.676 26.179 1.00 79.31 112 MET A C 1
ATOM 904 O O . MET A 1 112 ? -14.451 -8.810 24.969 1.00 79.31 112 MET A O 1
ATOM 908 N N . ALA A 1 113 ? -14.968 -7.853 26.930 1.00 79.31 113 ALA A N 1
ATOM 909 C CA . ALA A 1 113 ? -15.952 -6.947 26.353 1.00 79.31 113 ALA A CA 1
ATOM 910 C C . ALA A 1 113 ? -15.221 -5.813 25.620 1.00 79.31 113 ALA A C 1
ATOM 912 O O . ALA A 1 113 ? -14.597 -4.974 26.249 1.00 79.31 113 ALA A O 1
ATOM 913 N N . LEU A 1 114 ? -15.283 -5.804 24.287 1.00 74.12 114 LEU A N 1
ATOM 914 C CA . LEU A 1 114 ? -14.675 -4.753 23.466 1.00 74.12 114 LEU A CA 1
ATOM 915 C C . LEU A 1 114 ? -15.539 -3.486 23.486 1.00 74.12 114 LEU A C 1
ATOM 917 O O . LEU A 1 114 ? -16.537 -3.408 22.753 1.00 74.12 114 LEU A O 1
ATOM 921 N N . ASP A 1 115 ? -15.156 -2.532 24.329 1.00 77.38 115 ASP A N 1
ATOM 922 C CA . ASP A 1 115 ? -15.628 -1.148 24.310 1.00 77.38 115 ASP A CA 1
ATOM 923 C C . ASP A 1 115 ? -14.647 -0.225 23.559 1.00 77.38 115 ASP A C 1
ATOM 925 O O . ASP A 1 115 ? -13.658 -0.676 22.983 1.00 77.38 115 ASP A O 1
ATOM 929 N N . GLN A 1 116 ? -14.969 1.069 23.487 1.00 71.50 116 GLN A N 1
ATOM 930 C CA . GLN A 1 116 ? -14.192 2.045 22.719 1.00 71.50 116 GLN A CA 1
ATOM 931 C C . GLN A 1 116 ? -12.762 2.232 23.218 1.00 71.50 116 GLN A C 1
ATOM 933 O O . GLN A 1 116 ? -11.879 2.471 22.396 1.00 71.50 116 GLN A O 1
ATOM 938 N N . ASP A 1 117 ? -12.548 2.158 24.526 1.00 77.19 117 ASP A N 1
ATOM 939 C CA . ASP A 1 117 ? -11.248 2.443 25.123 1.00 77.19 117 ASP A CA 1
ATOM 940 C C . ASP A 1 117 ? -10.344 1.215 25.006 1.00 77.19 117 ASP A C 1
ATOM 942 O O . ASP A 1 117 ? -9.217 1.331 24.539 1.00 77.19 117 ASP A O 1
ATOM 946 N N . ILE A 1 118 ? -10.893 0.019 25.234 1.00 77.50 118 ILE A N 1
ATOM 947 C CA . ILE A 1 118 ? -10.183 -1.243 25.002 1.00 77.50 118 ILE A CA 1
ATOM 948 C C . ILE A 1 118 ? -9.789 -1.397 23.530 1.00 77.50 118 ILE A C 1
ATOM 950 O O . ILE A 1 118 ? -8.706 -1.881 23.225 1.00 77.50 118 ILE A O 1
ATOM 954 N N . ILE A 1 119 ? -10.647 -0.993 22.589 1.00 74.75 119 ILE A N 1
ATOM 955 C CA . ILE A 1 119 ? -10.301 -1.056 21.163 1.00 74.75 119 ILE A CA 1
ATOM 956 C C . ILE A 1 119 ? -9.114 -0.145 20.851 1.00 74.75 119 ILE A C 1
ATOM 958 O O . ILE A 1 119 ? -8.235 -0.573 20.115 1.00 74.75 119 ILE A O 1
ATOM 962 N N . LYS A 1 120 ? -9.057 1.065 21.417 1.00 73.69 120 LYS A N 1
ATOM 963 C CA . LYS A 1 120 ? -7.895 1.950 21.240 1.00 73.69 120 LYS A CA 1
ATOM 964 C C . LYS A 1 120 ? -6.624 1.366 21.844 1.00 73.69 120 LYS A C 1
ATOM 966 O O . LYS A 1 120 ? -5.574 1.556 21.262 1.00 73.69 120 LYS A O 1
ATOM 971 N N . ASP A 1 121 ? -6.725 0.657 22.964 1.00 76.69 121 ASP A N 1
ATOM 972 C CA . ASP A 1 121 ? -5.565 0.026 23.601 1.00 76.69 121 ASP A CA 1
ATOM 973 C C . ASP A 1 121 ? -5.045 -1.202 22.826 1.00 76.69 121 ASP A C 1
ATOM 975 O O . ASP A 1 121 ? -3.884 -1.580 22.974 1.00 76.69 121 ASP A O 1
ATOM 979 N N . ILE A 1 122 ? -5.900 -1.858 22.028 1.00 74.81 122 ILE A N 1
ATOM 980 C CA . ILE A 1 122 ? -5.520 -3.010 21.190 1.00 74.81 122 ILE A CA 1
ATOM 981 C C . ILE A 1 122 ? -4.862 -2.567 19.870 1.00 74.81 122 ILE A C 1
ATOM 983 O O . ILE A 1 122 ? -4.026 -3.310 19.345 1.00 74.81 122 ILE A O 1
ATOM 987 N N . PHE A 1 123 ? -5.287 -1.429 19.308 1.00 68.44 123 PHE A N 1
ATOM 988 C CA . PHE A 1 123 ? -4.766 -0.872 18.051 1.00 68.44 123 PHE A CA 1
ATOM 989 C C . PHE A 1 123 ? -3.419 -0.166 18.243 1.00 68.44 123 PHE A C 1
ATOM 991 O O . PHE A 1 123 ? -2.594 -0.276 17.306 1.00 68.44 123 PHE A O 1
#

Foldseek 3Di:
DDPPDDQDDQDCVVLVFAFPVVCVVVDDPPDPCPPDTHTDDDPDPLRVLQVVCCRRPVGSPCSVVSVVVVVVCCVVCVCLVQDLVNVCPVPPDSDNVLVVVLCPAPPDDPPDDDDPVVSVVRD

Sequence (123 aa):
MTCRVKPDEISVYENKLEIDFDAFFDKPSDLDSSELYPVEVNADGNCLPSCGSVFAFGTRERTEKIRTRIMKELHENEGTYLSNEFLNRGCSSQKYLAKHYAQYLEFFIPGMALDQDIIKDIF